Protein AF-A0A1C6D318-F1 (afdb_monomer_lite)

pLDDT: mean 78.88, std 12.99, range [36.56, 93.88]

Radius of gyration: 20.98 Å; chains: 1; bounding box: 46×38×54 Å

Secondary structure (DSSP, 8-state):
-B-TTTHHHHHHHHHHH-TT--EEE--GGGGSHHHHHHHHHHHHHS--SEEE-BHHHHTTSPPPHHHHHHHHHHHHHHHHHHHHHHHHTT--HHHHHHHHHHHHHHHHHHHHHHHS---TTS--TGGGT-S------HHHHTTSS----

Structure (mmCIF, N/CA/C/O backbone):
data_AF-A0A1C6D318-F1
#
_entry.id   AF-A0A1C6D318-F1
#
loop_
_atom_site.group_PDB
_atom_site.id
_atom_site.type_symbol
_atom_site.label_atom_id
_atom_site.label_alt_id
_atom_site.label_comp_id
_atom_site.label_asym_id
_atom_site.label_entity_id
_atom_site.label_seq_id
_atom_site.pdbx_PDB_ins_code
_atom_site.Cartn_x
_atom_site.Cartn_y
_atom_site.Cartn_z
_atom_site.occupancy
_atom_site.B_iso_or_equiv
_atom_site.auth_seq_id
_atom_site.auth_comp_id
_atom_site.auth_asym_id
_atom_site.auth_atom_id
_atom_site.pdbx_PDB_model_num
ATOM 1 N N . MET A 1 1 ? 6.798 -10.446 -5.808 1.00 76.88 1 MET A N 1
ATOM 2 C CA . MET A 1 1 ? 7.681 -9.795 -4.834 1.00 76.88 1 MET A CA 1
ATOM 3 C C . MET A 1 1 ? 8.553 -10.841 -4.184 1.00 76.88 1 MET A C 1
ATOM 5 O O . MET A 1 1 ? 8.052 -11.901 -3.827 1.00 76.88 1 MET A O 1
ATOM 9 N N . VAL A 1 2 ? 9.845 -10.542 -4.085 1.00 77.25 2 VAL A N 1
ATOM 10 C CA . VAL A 1 2 ? 10.876 -11.456 -3.576 1.00 77.25 2 VAL A CA 1
ATOM 11 C C . VAL A 1 2 ? 11.760 -10.723 -2.558 1.00 77.25 2 VAL A C 1
ATOM 13 O O . VAL A 1 2 ? 11.772 -9.484 -2.536 1.00 77.25 2 VAL A O 1
ATOM 16 N N . PRO A 1 3 ? 12.504 -11.431 -1.692 1.00 78.31 3 PRO A N 1
ATOM 17 C CA . PRO A 1 3 ? 13.467 -10.794 -0.800 1.00 78.31 3 PRO A CA 1
ATOM 18 C C . PRO A 1 3 ? 14.466 -9.922 -1.572 1.00 78.31 3 PRO A C 1
ATOM 20 O O . PRO A 1 3 ? 14.964 -10.313 -2.624 1.00 78.31 3 PRO A O 1
ATOM 23 N N . ASN A 1 4 ? 14.793 -8.741 -1.036 1.00 74.94 4 ASN A N 1
ATOM 24 C CA . ASN A 1 4 ? 15.593 -7.725 -1.741 1.00 74.94 4 ASN A CA 1
ATOM 25 C C . ASN A 1 4 ? 16.954 -8.214 -2.259 1.00 74.94 4 ASN A C 1
ATOM 27 O O . ASN A 1 4 ? 17.459 -7.676 -3.231 1.00 74.94 4 ASN A O 1
ATOM 31 N N . HIS A 1 5 ? 17.572 -9.174 -1.574 1.00 75.19 5 HIS A N 1
ATOM 32 C CA . HIS A 1 5 ? 18.877 -9.721 -1.945 1.00 75.19 5 HIS A CA 1
ATOM 33 C C . HIS A 1 5 ? 18.775 -10.857 -2.975 1.00 75.19 5 HIS A C 1
ATOM 35 O O . HIS A 1 5 ? 19.792 -11.294 -3.499 1.00 75.19 5 HIS A O 1
ATOM 41 N N . LEU A 1 6 ? 17.559 -11.339 -3.256 1.00 80.56 6 LEU A N 1
ATOM 42 C CA . LEU A 1 6 ? 17.288 -12.423 -4.198 1.00 80.56 6 LEU A CA 1
ATOM 43 C C . LEU A 1 6 ? 16.696 -11.912 -5.515 1.00 80.56 6 LEU A C 1
ATOM 45 O O . LEU A 1 6 ? 16.501 -12.707 -6.423 1.00 80.56 6 LEU A O 1
ATOM 49 N N . THR A 1 7 ? 16.415 -10.612 -5.660 1.00 83.12 7 THR A N 1
ATOM 50 C CA . THR A 1 7 ? 15.799 -10.053 -6.879 1.00 83.12 7 THR A CA 1
ATOM 51 C C . THR A 1 7 ? 16.599 -10.370 -8.141 1.00 83.12 7 THR A C 1
ATOM 53 O O . THR A 1 7 ? 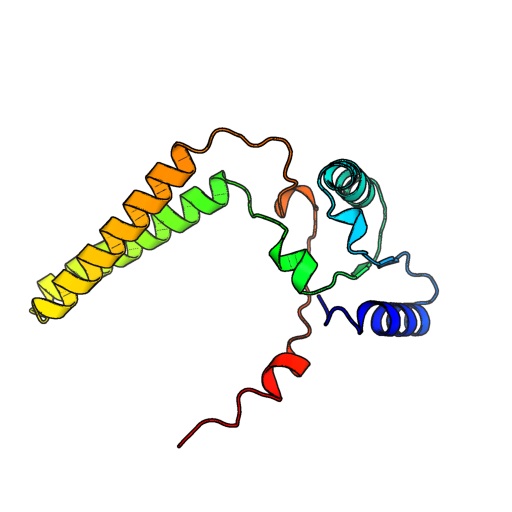16.011 -10.707 -9.162 1.00 83.12 7 THR A O 1
ATOM 56 N N . GLU A 1 8 ? 17.930 -10.309 -8.066 1.00 83.75 8 GLU A N 1
ATOM 57 C CA . GLU A 1 8 ? 18.821 -10.635 -9.188 1.00 83.75 8 GLU A CA 1
ATOM 58 C C . GLU A 1 8 ? 18.870 -12.140 -9.476 1.00 83.75 8 GLU A C 1
ATOM 60 O O . GLU A 1 8 ? 18.876 -12.551 -10.635 1.00 83.75 8 GLU A O 1
ATOM 65 N N . GLN A 1 9 ? 18.849 -12.971 -8.428 1.00 84.50 9 GLN A N 1
ATOM 66 C CA . GLN A 1 9 ? 18.821 -14.429 -8.572 1.00 84.50 9 GLN A CA 1
ATOM 67 C C . GLN A 1 9 ? 17.517 -14.879 -9.234 1.00 84.50 9 GLN A C 1
ATOM 69 O O . GLN A 1 9 ? 17.549 -15.601 -10.225 1.00 84.50 9 GLN A O 1
ATOM 74 N N . TRP A 1 10 ? 16.385 -14.356 -8.761 1.00 85.81 10 TRP A N 1
ATOM 75 C CA . TRP A 1 10 ? 15.070 -14.593 -9.351 1.00 85.81 10 TRP A CA 1
ATOM 76 C C . TRP A 1 10 ? 14.987 -14.126 -10.802 1.00 85.81 10 TRP A C 1
ATOM 78 O O . TRP A 1 10 ? 14.423 -14.830 -11.631 1.00 85.81 10 TRP A O 1
ATOM 88 N N . ALA A 1 11 ? 15.568 -12.971 -11.133 1.00 86.69 11 ALA A N 1
ATOM 89 C CA . ALA A 1 11 ? 15.616 -12.498 -12.514 1.00 86.69 11 ALA A CA 1
ATOM 90 C C . ALA A 1 11 ? 16.396 -13.452 -13.427 1.00 86.69 11 ALA A C 1
ATOM 92 O O . ALA A 1 11 ? 15.939 -13.770 -14.525 1.00 86.69 11 ALA A O 1
ATOM 93 N N . SER A 1 12 ? 17.542 -13.945 -12.953 1.00 88.06 12 SER A N 1
ATOM 94 C CA . SER A 1 12 ? 18.358 -14.921 -13.677 1.00 88.06 12 SER A CA 1
ATOM 95 C C . SER A 1 12 ? 17.622 -16.251 -13.877 1.00 88.06 12 SER A C 1
ATOM 97 O O . SER A 1 12 ? 17.594 -16.786 -14.985 1.00 88.06 12 SER A O 1
ATOM 99 N N . GLU A 1 13 ? 16.962 -16.768 -12.838 1.00 87.31 13 GLU A N 1
ATOM 100 C CA . GLU A 1 13 ? 16.164 -17.996 -12.935 1.00 87.31 13 GLU A CA 1
ATOM 101 C C . GLU A 1 13 ? 14.953 -17.837 -13.859 1.00 87.31 13 GLU A C 1
ATOM 103 O O . GLU A 1 13 ? 14.672 -18.727 -14.663 1.00 87.31 13 GLU A O 1
ATOM 108 N N . PHE A 1 14 ? 14.274 -16.689 -13.803 1.00 87.69 14 PHE A N 1
ATOM 109 C CA . PHE A 1 14 ? 13.131 -16.400 -14.662 1.00 87.69 14 PHE A CA 1
ATOM 110 C C . PHE A 1 14 ? 13.534 -16.373 -16.138 1.00 87.69 14 PHE A C 1
ATOM 112 O O . PHE A 1 14 ? 12.894 -17.033 -16.952 1.00 87.69 14 PHE A O 1
ATOM 119 N N . LEU A 1 15 ? 14.632 -15.692 -16.480 1.00 87.88 15 LEU A N 1
ATOM 120 C CA . LEU A 1 15 ? 15.166 -15.673 -17.847 1.00 87.88 15 LEU A CA 1
ATOM 121 C C . LEU A 1 15 ? 15.706 -17.036 -18.284 1.00 87.88 15 LEU A C 1
ATOM 123 O O . LEU A 1 15 ? 15.642 -17.377 -19.460 1.00 87.88 15 LEU A O 1
ATOM 127 N N . ARG A 1 16 ? 16.218 -17.852 -17.359 1.00 90.62 16 ARG A N 1
ATOM 128 C CA . ARG A 1 16 ? 16.634 -19.222 -17.682 1.00 90.62 16 ARG A CA 1
ATOM 129 C C . ARG A 1 16 ? 15.445 -20.096 -18.087 1.00 90.62 16 ARG A C 1
ATOM 131 O O . ARG A 1 16 ? 15.588 -20.916 -18.989 1.00 90.62 16 ARG A O 1
ATOM 138 N N . LEU A 1 17 ? 14.306 -19.949 -17.410 1.00 90.19 17 LEU A N 1
ATOM 139 C CA . LEU A 1 17 ? 13.077 -20.687 -17.718 1.00 90.19 17 LEU A CA 1
ATOM 140 C C . LEU A 1 17 ? 12.349 -20.114 -18.941 1.00 90.19 17 LEU A C 1
ATOM 142 O O . LEU A 1 17 ? 11.814 -20.877 -19.742 1.00 90.19 17 LEU A O 1
ATOM 146 N N . TYR A 1 18 ? 12.376 -18.791 -19.103 1.00 90.12 18 TYR A N 1
ATOM 147 C CA . TYR A 1 18 ? 11.720 -18.057 -20.184 1.00 90.12 18 TYR A CA 1
ATOM 148 C C . TYR A 1 18 ? 12.706 -17.088 -20.862 1.00 90.12 18 TYR A C 1
ATOM 150 O O . TYR A 1 18 ? 12.667 -15.884 -20.607 1.00 90.12 18 TYR A O 1
ATOM 158 N N . PRO A 1 19 ? 13.589 -17.580 -21.754 1.00 90.00 19 PRO A N 1
ATOM 159 C CA . PRO A 1 19 ? 14.654 -16.763 -22.350 1.00 90.00 19 PRO A CA 1
ATOM 160 C C . PRO A 1 19 ? 14.165 -15.614 -23.231 1.00 90.00 19 PRO A C 1
ATOM 162 O O . PRO A 1 19 ? 14.896 -14.652 -23.447 1.00 90.00 19 PRO A O 1
ATOM 165 N N . SER A 1 20 ? 12.947 -15.722 -23.763 1.00 90.62 20 SER A N 1
ATOM 166 C CA . SER A 1 20 ? 12.323 -14.702 -24.606 1.00 90.62 20 SER A CA 1
ATOM 167 C C . SER A 1 20 ? 11.503 -13.674 -23.825 1.00 90.62 20 SER A C 1
ATOM 169 O O . SER A 1 20 ? 10.962 -12.768 -24.451 1.00 90.62 20 SER A O 1
ATOM 171 N N . ALA A 1 21 ? 11.366 -13.819 -22.503 1.00 90.12 21 ALA A N 1
ATOM 172 C CA . ALA A 1 21 ? 10.539 -12.923 -21.704 1.00 90.12 21 ALA A CA 1
ATOM 173 C C . ALA A 1 21 ? 11.227 -11.569 -21.473 1.00 90.12 21 ALA A C 1
ATOM 175 O O . ALA A 1 21 ? 12.392 -11.501 -21.074 1.00 90.12 21 ALA A O 1
ATOM 176 N N . ASN A 1 22 ? 10.485 -10.482 -21.663 1.00 88.50 22 ASN A N 1
ATOM 177 C CA . ASN A 1 22 ? 10.912 -9.131 -21.341 1.00 88.50 22 ASN A CA 1
ATOM 178 C C . ASN A 1 22 ? 10.595 -8.820 -19.873 1.00 88.50 22 ASN A C 1
ATOM 180 O O . ASN A 1 22 ? 9.450 -8.545 -19.514 1.00 88.50 22 ASN A O 1
ATOM 184 N N . ILE A 1 23 ? 11.612 -8.854 -19.010 1.00 89.56 23 ILE A N 1
ATOM 185 C CA . ILE A 1 23 ? 11.440 -8.598 -17.576 1.00 89.56 23 ILE A CA 1
ATOM 186 C C . ILE A 1 23 ? 11.995 -7.242 -17.145 1.00 89.56 23 ILE A C 1
ATOM 188 O O . ILE A 1 23 ? 13.044 -6.793 -17.609 1.00 89.56 23 ILE A O 1
ATOM 192 N N . LEU A 1 24 ? 11.331 -6.620 -16.173 1.00 88.25 24 LEU A N 1
ATOM 193 C CA . LEU A 1 24 ? 11.813 -5.416 -15.503 1.00 88.25 24 LEU A CA 1
ATOM 194 C C . LEU A 1 24 ? 12.196 -5.737 -14.057 1.00 88.25 24 LEU A C 1
ATOM 196 O O . LEU A 1 24 ? 11.340 -6.033 -13.226 1.00 88.25 24 LEU A O 1
ATOM 200 N N . VAL A 1 25 ? 13.484 -5.632 -13.732 1.00 87.56 25 VAL A N 1
ATOM 201 C CA . VAL A 1 25 ? 13.974 -5.772 -12.353 1.00 87.56 25 VAL A CA 1
ATOM 202 C C . VAL A 1 25 ? 14.091 -4.394 -11.724 1.00 87.56 25 VAL A C 1
ATOM 204 O O . VAL A 1 25 ? 14.764 -3.511 -12.254 1.00 87.56 25 VAL A O 1
ATOM 207 N N . THR A 1 26 ? 13.436 -4.198 -10.585 1.00 84.50 26 THR A N 1
ATOM 208 C CA . THR A 1 26 ? 13.429 -2.894 -9.920 1.00 84.50 26 THR A CA 1
ATOM 209 C C . THR A 1 26 ? 14.632 -2.715 -9.005 1.00 84.50 26 THR A C 1
ATOM 211 O O . THR A 1 26 ? 14.997 -3.632 -8.267 1.00 84.50 26 THR A O 1
ATOM 214 N N . THR A 1 27 ? 15.168 -1.501 -8.949 1.00 83.25 27 THR A N 1
ATOM 215 C CA . THR A 1 27 ? 16.218 -1.107 -8.006 1.00 83.25 27 THR A CA 1
ATOM 216 C C . THR A 1 27 ? 15.704 -0.073 -7.006 1.00 83.25 27 THR A C 1
ATOM 218 O O . THR A 1 27 ? 14.656 0.543 -7.183 1.00 83.25 27 THR A O 1
ATOM 221 N N . LYS A 1 28 ? 16.469 0.180 -5.936 1.00 79.62 28 LYS A N 1
ATOM 222 C CA . LYS A 1 28 ? 16.129 1.231 -4.957 1.00 79.62 28 LYS A CA 1
ATOM 223 C C . LYS A 1 28 ? 16.017 2.624 -5.596 1.00 79.62 28 LYS A C 1
ATOM 225 O O . LYS A 1 28 ? 15.213 3.425 -5.129 1.00 79.62 28 LYS A O 1
ATOM 230 N N . LYS A 1 29 ? 16.805 2.890 -6.646 1.00 82.44 29 LYS A N 1
ATOM 231 C CA . LYS A 1 29 ? 16.865 4.190 -7.333 1.00 82.44 29 LYS A CA 1
ATOM 232 C C . LYS A 1 29 ? 15.577 4.512 -8.085 1.00 82.44 29 LYS A C 1
ATOM 234 O O . LYS A 1 29 ? 15.202 5.677 -8.178 1.00 82.44 29 LYS A O 1
ATOM 239 N N . ASP A 1 30 ? 14.877 3.488 -8.569 1.00 81.69 30 ASP A N 1
ATOM 240 C CA . ASP A 1 30 ? 13.608 3.640 -9.288 1.00 81.69 30 ASP A CA 1
ATOM 241 C C . ASP A 1 30 ? 12.493 4.210 -8.389 1.00 81.69 30 ASP A C 1
ATOM 243 O O . ASP A 1 30 ? 11.582 4.884 -8.863 1.00 81.69 30 ASP A O 1
ATOM 247 N N . PHE A 1 31 ? 12.611 4.010 -7.071 1.00 76.44 31 PHE A N 1
ATOM 248 C CA . PHE A 1 31 ? 11.669 4.490 -6.056 1.00 76.44 31 PHE A CA 1
ATOM 249 C C . PHE A 1 31 ? 12.130 5.766 -5.337 1.00 76.44 31 PHE A C 1
ATOM 251 O O . PHE A 1 31 ? 11.560 6.146 -4.307 1.00 76.44 31 PHE A O 1
ATOM 258 N N . GLU A 1 32 ? 13.145 6.455 -5.849 1.00 81.69 32 GLU A N 1
ATOM 259 C CA . GLU A 1 32 ? 13.482 7.809 -5.404 1.00 81.69 32 GLU A CA 1
ATOM 260 C C . GLU A 1 32 ? 12.463 8.807 -5.970 1.00 81.69 32 GLU A C 1
ATOM 262 O O . GLU A 1 32 ? 11.988 8.641 -7.091 1.00 81.69 32 GLU A O 1
ATOM 267 N N . THR A 1 33 ? 12.102 9.846 -5.208 1.00 76.81 33 THR A N 1
ATOM 268 C CA . THR A 1 33 ? 10.989 10.765 -5.532 1.00 76.81 33 THR A CA 1
ATOM 269 C C . THR A 1 33 ? 11.041 11.308 -6.963 1.00 76.81 33 THR A C 1
ATOM 271 O O . THR A 1 33 ? 10.019 11.354 -7.640 1.00 76.81 33 THR A O 1
ATOM 274 N N . HIS A 1 34 ? 12.234 11.645 -7.459 1.00 81.75 34 HIS A N 1
ATOM 275 C CA . HIS A 1 34 ? 12.425 12.169 -8.813 1.00 81.75 34 HIS A CA 1
ATOM 276 C C . HIS A 1 34 ? 12.300 11.101 -9.919 1.00 81.75 34 HIS A C 1
ATOM 278 O O . HIS A 1 34 ? 11.950 11.433 -11.050 1.00 81.75 34 HIS A O 1
ATOM 284 N N . ASN A 1 35 ? 12.551 9.824 -9.608 1.00 82.31 35 ASN A N 1
ATOM 285 C CA . ASN A 1 35 ? 12.510 8.720 -10.571 1.00 82.31 35 ASN A CA 1
ATOM 286 C C . ASN A 1 35 ? 11.170 7.986 -10.597 1.00 82.31 35 ASN A C 1
ATOM 288 O O . ASN A 1 35 ? 10.859 7.369 -11.612 1.00 82.31 35 ASN A O 1
ATOM 292 N N . ARG A 1 36 ? 10.346 8.088 -9.545 1.00 76.44 36 ARG A N 1
ATOM 293 C CA . ARG A 1 36 ? 9.068 7.360 -9.435 1.00 76.44 36 ARG A CA 1
ATOM 294 C C . ARG A 1 36 ? 8.136 7.586 -10.621 1.00 76.44 36 ARG A C 1
ATOM 296 O O . ARG A 1 36 ? 7.661 6.620 -11.208 1.00 76.44 36 ARG A O 1
ATOM 303 N N . LYS A 1 37 ? 7.913 8.844 -11.021 1.00 79.38 37 LYS A N 1
ATOM 304 C CA . LYS A 1 37 ? 7.051 9.160 -12.179 1.00 79.38 37 LYS A CA 1
ATOM 305 C C . LYS A 1 37 ? 7.581 8.517 -13.461 1.00 79.38 37 LYS A C 1
ATOM 307 O O . LYS A 1 37 ? 6.818 7.934 -14.222 1.00 79.38 37 LYS A O 1
ATOM 312 N N . LYS A 1 38 ? 8.901 8.561 -13.666 1.00 84.94 38 LYS A N 1
ATOM 313 C CA . LYS A 1 38 ? 9.560 7.938 -14.819 1.00 84.94 38 LYS A CA 1
ATOM 314 C C . LYS A 1 38 ? 9.477 6.414 -14.765 1.00 84.94 38 LYS A C 1
ATOM 316 O O . LYS A 1 38 ? 9.250 5.789 -15.792 1.00 84.94 38 LYS A O 1
ATOM 321 N N . PHE A 1 39 ? 9.654 5.817 -13.593 1.00 83.62 39 PHE A N 1
ATOM 322 C CA . PHE A 1 39 ? 9.559 4.376 -13.392 1.00 83.62 39 PHE A CA 1
ATOM 323 C C . PHE A 1 39 ? 8.156 3.857 -13.716 1.00 83.62 39 PHE A C 1
ATOM 325 O O . PHE A 1 39 ? 8.016 2.892 -14.461 1.00 83.62 39 PHE A O 1
ATOM 332 N N . CYS A 1 40 ? 7.117 4.541 -13.250 1.00 78.88 40 CYS A N 1
ATOM 333 C CA . CYS A 1 40 ? 5.753 4.097 -13.501 1.00 78.88 40 CYS A CA 1
ATOM 334 C C . CYS A 1 40 ? 5.294 4.386 -14.925 1.00 78.88 40 CYS A C 1
ATOM 336 O O . CYS A 1 40 ? 4.616 3.551 -15.508 1.00 78.88 40 CYS A O 1
ATOM 338 N N . ALA A 1 41 ? 5.743 5.493 -15.526 1.00 82.50 41 ALA A N 1
ATOM 339 C CA . ALA A 1 41 ? 5.576 5.702 -16.960 1.00 82.50 41 ALA A CA 1
ATOM 340 C C . ALA A 1 41 ? 6.222 4.557 -17.753 1.00 82.50 41 ALA A C 1
ATOM 342 O O . ALA A 1 41 ? 5.577 3.997 -18.626 1.00 82.50 41 ALA A O 1
ATOM 343 N N . ARG A 1 42 ? 7.449 4.145 -17.396 1.00 84.94 42 ARG A N 1
ATOM 344 C CA . ARG A 1 42 ? 8.125 3.005 -18.036 1.00 84.94 42 ARG A CA 1
ATOM 345 C C . ARG A 1 42 ? 7.332 1.711 -17.907 1.00 84.94 42 ARG A C 1
ATOM 347 O O . ARG A 1 42 ? 7.264 0.994 -18.892 1.00 84.94 42 ARG A O 1
ATOM 354 N N . ILE A 1 43 ? 6.755 1.425 -16.739 1.00 83.62 43 ILE A N 1
ATOM 355 C CA . ILE A 1 43 ? 5.896 0.249 -16.542 1.00 83.62 43 ILE A CA 1
ATOM 356 C C . ILE A 1 43 ? 4.642 0.347 -17.412 1.00 83.62 43 ILE A C 1
ATOM 358 O O . ILE A 1 43 ? 4.358 -0.578 -18.156 1.00 83.62 43 ILE A O 1
ATOM 362 N N . ALA A 1 44 ? 3.932 1.474 -17.360 1.00 79.50 44 ALA A N 1
ATOM 363 C CA . ALA A 1 44 ? 2.671 1.649 -18.073 1.00 79.50 44 ALA A CA 1
ATOM 364 C C . ALA A 1 44 ? 2.834 1.643 -19.603 1.00 79.50 44 ALA A C 1
ATOM 366 O O . ALA A 1 44 ? 1.929 1.224 -20.314 1.00 79.50 44 ALA A O 1
ATOM 367 N N . THR A 1 45 ? 3.970 2.124 -20.122 1.00 82.56 45 THR A N 1
ATOM 368 C CA . THR A 1 45 ? 4.260 2.130 -21.568 1.00 82.56 45 THR A CA 1
ATOM 369 C C . THR A 1 45 ? 5.032 0.904 -22.045 1.00 82.56 45 THR A C 1
ATOM 371 O O . THR A 1 45 ? 5.198 0.721 -23.248 1.00 82.56 45 THR A O 1
ATOM 374 N N . GLY A 1 46 ? 5.611 0.139 -21.123 1.00 80.94 46 GLY A N 1
ATOM 375 C CA . GLY A 1 46 ? 6.496 -0.972 -21.438 1.00 80.94 46 GLY A CA 1
ATOM 376 C C . GLY A 1 46 ? 5.724 -2.277 -21.512 1.00 80.94 46 GLY A C 1
ATOM 377 O O . GLY A 1 46 ? 4.993 -2.616 -20.589 1.00 80.94 46 GLY A O 1
ATOM 378 N N . ASP A 1 47 ? 5.9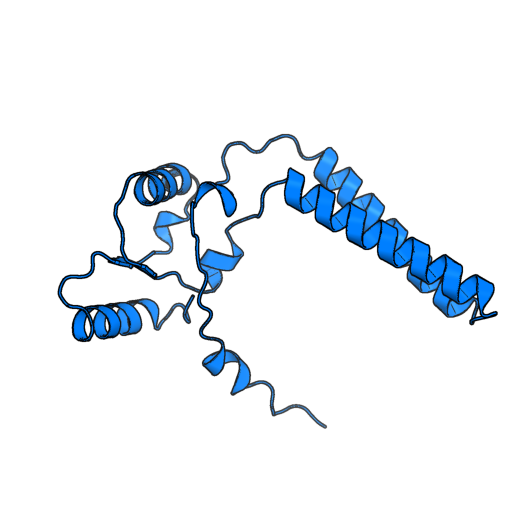30 -3.023 -22.592 1.00 83.25 47 ASP A N 1
ATOM 379 C CA . ASP A 1 47 ? 5.381 -4.368 -22.742 1.00 83.25 47 ASP A CA 1
ATOM 380 C C . ASP A 1 47 ? 6.295 -5.368 -22.021 1.00 83.25 47 ASP A C 1
ATOM 382 O O . ASP A 1 47 ? 7.256 -5.890 -22.594 1.00 83.25 47 ASP A O 1
ATOM 386 N N . TYR A 1 48 ? 6.091 -5.505 -20.709 1.00 87.12 48 TYR A N 1
ATOM 387 C CA . TYR A 1 48 ? 6.868 -6.391 -19.843 1.00 87.12 48 TYR A CA 1
ATOM 388 C C . TYR A 1 48 ? 6.049 -7.626 -19.471 1.00 87.12 48 TYR A C 1
ATOM 390 O O . TYR A 1 48 ? 4.967 -7.507 -18.901 1.00 87.12 48 TYR A O 1
ATOM 398 N N . ASP A 1 49 ? 6.620 -8.812 -19.676 1.00 85.56 49 ASP A N 1
ATOM 399 C CA . ASP A 1 49 ? 6.019 -10.083 -19.259 1.00 85.56 49 ASP A CA 1
ATOM 400 C C . ASP A 1 49 ? 6.011 -10.238 -17.731 1.00 85.56 49 ASP A C 1
ATOM 402 O O . ASP A 1 49 ? 5.122 -10.869 -17.156 1.00 85.56 49 ASP A O 1
ATOM 406 N N . ALA A 1 50 ? 7.020 -9.678 -17.049 1.00 85.25 50 ALA A N 1
ATOM 407 C CA . ALA A 1 50 ? 7.105 -9.706 -15.592 1.00 85.25 50 ALA A CA 1
ATOM 408 C C . ALA A 1 50 ? 7.890 -8.524 -15.010 1.00 85.25 50 ALA A C 1
ATOM 410 O O . ALA A 1 50 ? 8.924 -8.105 -15.531 1.00 85.25 50 ALA A O 1
ATOM 411 N N . ILE A 1 51 ? 7.441 -8.040 -13.849 1.00 86.00 51 ILE A N 1
ATOM 412 C CA . ILE A 1 51 ? 8.142 -7.024 -13.057 1.00 86.00 51 ILE A CA 1
ATOM 413 C C . ILE A 1 51 ? 8.583 -7.657 -11.737 1.00 86.00 51 ILE A C 1
ATOM 415 O O . ILE A 1 51 ? 7.762 -8.050 -10.905 1.00 86.00 51 ILE A O 1
ATOM 419 N N . ILE A 1 52 ? 9.894 -7.744 -11.525 1.00 86.50 52 ILE A N 1
ATOM 420 C CA . ILE A 1 52 ? 10.485 -8.332 -10.323 1.00 86.50 52 ILE A CA 1
ATOM 421 C C . ILE A 1 52 ? 10.853 -7.213 -9.360 1.00 86.50 52 ILE A C 1
ATOM 423 O O . ILE A 1 52 ? 11.783 -6.437 -9.586 1.00 86.50 52 ILE A O 1
ATOM 427 N N . MET A 1 53 ? 10.115 -7.159 -8.253 1.00 84.75 53 MET A N 1
ATOM 428 C CA . MET A 1 53 ? 10.246 -6.123 -7.238 1.00 84.75 53 MET A CA 1
ATOM 429 C C . MET A 1 53 ? 10.598 -6.708 -5.868 1.00 84.75 53 MET A C 1
ATOM 431 O O . MET A 1 53 ? 10.070 -7.749 -5.459 1.00 84.75 53 MET A O 1
ATOM 435 N N . GLY A 1 54 ? 11.493 -6.021 -5.158 1.00 83.75 54 GLY A N 1
ATOM 436 C CA . GLY A 1 54 ? 11.869 -6.361 -3.787 1.00 83.75 54 GLY A CA 1
ATOM 437 C C . GLY A 1 54 ? 10.787 -5.982 -2.770 1.00 83.75 54 GLY A C 1
ATOM 438 O O . GLY A 1 54 ? 10.103 -4.970 -2.937 1.00 83.75 54 GLY A O 1
ATOM 439 N N . HIS A 1 55 ? 10.662 -6.755 -1.687 1.00 79.69 55 HIS A N 1
ATOM 440 C CA . HIS A 1 55 ? 9.640 -6.558 -0.642 1.00 79.69 55 HIS A CA 1
ATOM 441 C C . HIS A 1 55 ? 9.600 -5.123 -0.086 1.00 79.69 55 HIS A C 1
ATOM 443 O O . HIS A 1 55 ? 8.544 -4.501 -0.011 1.00 79.69 55 HIS A O 1
ATOM 449 N N . SER A 1 56 ? 10.764 -4.541 0.222 1.00 76.31 56 SER A N 1
ATOM 450 C CA . SER A 1 56 ? 10.819 -3.188 0.796 1.00 76.31 56 SER A CA 1
ATOM 451 C C . SER A 1 56 ? 10.414 -2.093 -0.192 1.00 76.31 56 SER A C 1
ATOM 453 O O . SER A 1 56 ? 10.153 -0.966 0.216 1.00 76.31 56 SER A O 1
ATOM 455 N N . GLN A 1 57 ? 10.491 -2.368 -1.497 1.00 76.25 57 GLN A N 1
ATOM 456 C CA . GLN A 1 57 ? 10.054 -1.420 -2.521 1.00 76.25 57 GLN A CA 1
ATOM 457 C C . GLN A 1 57 ? 8.543 -1.484 -2.699 1.00 76.25 57 GLN A C 1
ATOM 459 O O . GLN A 1 57 ? 7.907 -0.441 -2.811 1.00 76.25 57 GLN A O 1
ATOM 464 N N . PHE A 1 58 ? 7.977 -2.689 -2.618 1.00 78.25 58 PHE A N 1
ATOM 465 C CA . PHE A 1 58 ? 6.536 -2.887 -2.620 1.00 78.25 58 PHE A CA 1
ATOM 466 C C . PHE A 1 58 ? 5.848 -2.145 -1.464 1.00 78.25 58 PHE A C 1
ATOM 468 O O . PHE A 1 58 ? 4.916 -1.384 -1.692 1.00 78.25 58 PHE A O 1
ATOM 475 N N . GLU A 1 59 ? 6.385 -2.246 -0.245 1.00 73.69 59 GLU A N 1
ATOM 476 C CA . GLU A 1 59 ? 5.875 -1.517 0.933 1.00 73.69 59 GLU A CA 1
ATOM 477 C C . GLU A 1 59 ? 5.880 0.015 0.778 1.00 73.69 59 GLU A C 1
ATOM 479 O O . GLU A 1 59 ? 5.172 0.722 1.492 1.00 73.69 59 GLU A O 1
ATOM 484 N N . ARG A 1 60 ? 6.688 0.552 -0.144 1.00 72.88 60 ARG A N 1
ATOM 485 C CA . ARG A 1 60 ? 6.790 1.994 -0.414 1.00 72.88 60 ARG A CA 1
ATOM 486 C C . ARG A 1 60 ? 5.822 2.481 -1.489 1.00 72.88 60 ARG A C 1
ATOM 488 O O . ARG A 1 60 ? 5.857 3.675 -1.809 1.00 72.88 60 ARG A O 1
ATOM 495 N N . ILE A 1 61 ? 5.032 1.594 -2.087 1.00 77.00 61 ILE A N 1
ATOM 496 C CA . ILE A 1 61 ? 3.994 1.950 -3.051 1.00 77.00 61 ILE A CA 1
ATOM 497 C C . ILE A 1 61 ? 2.697 2.160 -2.264 1.00 77.00 61 ILE A C 1
ATOM 499 O O . ILE A 1 61 ? 2.144 1.194 -1.739 1.00 77.00 61 ILE A O 1
ATOM 503 N N . PRO A 1 62 ? 2.196 3.400 -2.141 1.00 75.88 62 PRO A N 1
ATOM 504 C CA . PRO A 1 62 ? 0.903 3.612 -1.517 1.00 75.88 62 PRO A CA 1
ATOM 505 C C . PRO A 1 62 ? -0.227 3.132 -2.433 1.00 75.88 62 PRO A C 1
ATOM 507 O O . PRO A 1 62 ? -0.141 3.177 -3.660 1.00 75.88 62 PRO A O 1
ATOM 510 N N . ILE A 1 63 ? -1.327 2.721 -1.820 1.00 79.44 63 ILE A N 1
ATOM 511 C CA . ILE A 1 63 ? -2.621 2.583 -2.495 1.00 79.44 63 ILE A CA 1
ATOM 512 C C . ILE A 1 63 ? -3.256 3.966 -2.698 1.00 79.44 63 ILE A C 1
ATOM 514 O O . ILE A 1 63 ? -2.908 4.909 -1.982 1.00 79.44 63 ILE A O 1
ATOM 518 N N . SER A 1 64 ? -4.164 4.105 -3.671 1.00 80.62 64 SER A N 1
ATOM 519 C CA . SER A 1 64 ? -4.857 5.379 -3.896 1.00 80.62 64 SER A CA 1
ATOM 520 C C . SER A 1 64 ? -5.556 5.883 -2.635 1.00 80.62 64 SER A C 1
ATOM 522 O O . SER A 1 64 ? -6.070 5.107 -1.828 1.00 80.62 64 SER A O 1
ATOM 524 N N . ARG A 1 65 ? -5.598 7.209 -2.478 1.00 79.56 65 ARG A N 1
ATOM 525 C CA . ARG A 1 65 ? -6.266 7.854 -1.344 1.00 79.56 65 ARG A CA 1
ATOM 526 C C . ARG A 1 65 ? -7.743 7.470 -1.263 1.00 79.56 65 ARG A C 1
ATOM 528 O O . ARG A 1 65 ? -8.215 7.158 -0.183 1.00 79.56 65 ARG A O 1
ATOM 535 N N . GLU A 1 66 ? -8.436 7.416 -2.396 1.00 82.44 66 GLU A N 1
ATOM 536 C CA . GLU A 1 66 ? -9.837 6.982 -2.460 1.00 82.44 66 GLU A CA 1
ATOM 537 C C . GLU A 1 66 ? -10.010 5.554 -1.922 1.00 82.44 66 GLU A C 1
ATOM 539 O O . GLU A 1 66 ? -10.913 5.275 -1.137 1.00 82.44 66 GLU A O 1
ATOM 544 N N . ARG A 1 67 ? -9.092 4.646 -2.273 1.00 83.06 67 ARG A N 1
ATOM 545 C CA . ARG A 1 67 ? -9.095 3.280 -1.745 1.00 83.06 67 ARG A CA 1
ATOM 546 C C . ARG A 1 67 ? -8.739 3.227 -0.262 1.00 83.06 67 ARG A C 1
ATOM 548 O O . ARG A 1 67 ? -9.306 2.411 0.454 1.00 83.06 67 ARG A O 1
ATOM 555 N N . GLN A 1 68 ? -7.827 4.079 0.206 1.00 84.44 68 GLN A N 1
ATOM 556 C CA . GLN A 1 68 ? -7.514 4.207 1.633 1.00 84.44 68 GLN A CA 1
ATOM 557 C C . GLN A 1 68 ? -8.714 4.711 2.434 1.00 84.44 68 GLN A C 1
ATOM 559 O O . GLN A 1 68 ? -9.009 4.147 3.482 1.00 84.44 68 GLN A O 1
ATOM 564 N N . GLU A 1 69 ? -9.402 5.741 1.941 1.00 88.50 69 GLU A N 1
ATOM 565 C CA . GLU A 1 69 ? -10.615 6.285 2.555 1.00 88.50 69 GLU A CA 1
ATOM 566 C C . GLU A 1 69 ? -11.704 5.213 2.599 1.00 88.50 69 GLU A C 1
ATOM 568 O O . GLU A 1 69 ? -12.238 4.945 3.670 1.00 88.50 69 GLU A O 1
ATOM 573 N N . ARG A 1 70 ? -11.960 4.522 1.480 1.00 89.31 70 ARG A N 1
ATOM 574 C CA . ARG A 1 70 ? -12.946 3.436 1.425 1.00 89.31 70 ARG A CA 1
ATOM 575 C C . ARG A 1 70 ? -12.652 2.320 2.430 1.00 89.31 70 ARG A C 1
ATOM 577 O O . ARG A 1 70 ? -13.549 1.933 3.163 1.00 89.31 70 ARG A O 1
ATOM 584 N N . LEU A 1 71 ? -11.405 1.854 2.514 1.00 87.88 71 LEU A N 1
ATOM 585 C CA . LEU A 1 71 ? -11.013 0.823 3.485 1.00 87.88 71 LEU A CA 1
ATOM 586 C C . LEU A 1 71 ? -11.193 1.288 4.936 1.00 87.88 71 LEU A C 1
ATOM 588 O O . LEU A 1 71 ? -11.546 0.491 5.797 1.00 87.88 71 LEU A O 1
ATOM 592 N N . LEU A 1 72 ? -10.927 2.565 5.225 1.00 90.25 72 LEU A N 1
ATOM 593 C CA . LEU A 1 72 ? -11.153 3.117 6.560 1.00 90.25 72 LEU A CA 1
ATOM 594 C C . LEU A 1 72 ? -12.647 3.215 6.883 1.00 90.25 72 LEU A C 1
ATOM 596 O O . LEU A 1 72 ? -13.016 2.909 8.011 1.00 90.25 72 LEU A O 1
ATOM 600 N N . TYR A 1 73 ? -13.486 3.602 5.918 1.00 92.50 73 TYR A N 1
ATOM 601 C CA . TYR A 1 73 ? -14.942 3.582 6.080 1.00 92.50 73 TYR A CA 1
ATOM 602 C C . TYR A 1 73 ? -15.455 2.164 6.342 1.00 92.50 73 TYR A C 1
ATOM 604 O O . TYR A 1 73 ? -16.118 1.958 7.349 1.00 92.50 73 TYR A O 1
ATOM 612 N N . GLU A 1 74 ? -15.055 1.185 5.527 1.00 93.25 74 GLU A N 1
ATOM 613 C CA . GLU A 1 74 ? -15.417 -0.229 5.714 1.00 93.25 74 GLU A CA 1
ATOM 614 C C . GLU A 1 74 ? -15.032 -0.729 7.121 1.00 93.25 74 GLU A C 1
ATOM 616 O O . GLU A 1 74 ? -15.852 -1.313 7.820 1.00 93.25 74 GLU A O 1
ATOM 621 N N . GLN A 1 75 ? -13.821 -0.418 7.601 1.00 90.69 75 GLN A N 1
ATOM 622 C CA . GLN A 1 75 ? -13.389 -0.794 8.956 1.00 90.69 75 GLN A CA 1
ATOM 623 C C . GLN A 1 75 ? -14.174 -0.087 10.070 1.00 90.69 75 GLN A C 1
ATOM 625 O O . GLN A 1 75 ? -14.387 -0.661 11.140 1.00 90.69 75 GLN A O 1
ATOM 630 N N . ILE A 1 76 ? -14.557 1.177 9.869 1.00 92.69 76 ILE A N 1
ATOM 631 C CA . ILE A 1 76 ? -15.387 1.918 10.828 1.00 92.69 76 ILE A CA 1
ATOM 632 C C . ILE A 1 76 ? -16.784 1.299 10.885 1.00 92.69 76 ILE A C 1
ATOM 634 O O . ILE A 1 76 ? -17.309 1.120 11.987 1.00 92.69 76 ILE A O 1
ATOM 638 N N . ASP A 1 77 ? -17.350 0.945 9.735 1.00 93.88 77 ASP A N 1
ATOM 639 C CA . ASP A 1 77 ? -18.666 0.320 9.628 1.00 93.88 77 ASP A CA 1
ATOM 640 C C . ASP A 1 77 ? -18.661 -1.059 10.302 1.00 93.88 77 ASP A C 1
ATOM 642 O O . ASP A 1 77 ? -19.464 -1.288 11.205 1.00 93.88 77 ASP A O 1
ATOM 646 N N . GLU A 1 78 ? -17.675 -1.912 10.004 1.00 92.69 78 GLU A N 1
ATOM 647 C CA . GLU A 1 78 ? -17.497 -3.223 10.652 1.00 92.69 78 GLU A CA 1
ATOM 648 C C . GLU A 1 78 ? -17.409 -3.116 12.183 1.00 92.69 78 GLU A C 1
ATOM 650 O O . GLU A 1 78 ? -18.051 -3.868 12.919 1.00 92.69 78 GLU A O 1
ATOM 655 N N . ILE A 1 79 ? -16.624 -2.163 12.701 1.00 90.62 79 ILE A N 1
ATOM 656 C CA . ILE A 1 79 ? -16.507 -1.957 14.151 1.00 90.62 79 ILE A CA 1
ATOM 657 C C . ILE A 1 79 ? -17.817 -1.425 14.734 1.00 90.62 79 ILE A C 1
ATOM 659 O O . ILE A 1 79 ? -18.172 -1.777 15.859 1.00 90.62 79 ILE A O 1
ATOM 663 N N . THR A 1 80 ? -18.531 -0.575 14.001 1.00 91.12 80 THR A N 1
ATOM 664 C CA . THR A 1 80 ? -19.810 -0.014 14.446 1.00 91.12 80 THR A CA 1
ATOM 665 C C . THR A 1 80 ? -20.880 -1.098 14.533 1.00 91.12 80 THR A C 1
ATOM 667 O O . THR A 1 80 ? -21.582 -1.174 15.545 1.00 91.12 80 THR A O 1
ATOM 670 N N . GLU A 1 81 ? -20.947 -1.986 13.543 1.00 91.38 81 GLU A N 1
ATOM 671 C CA . GLU A 1 81 ? -21.799 -3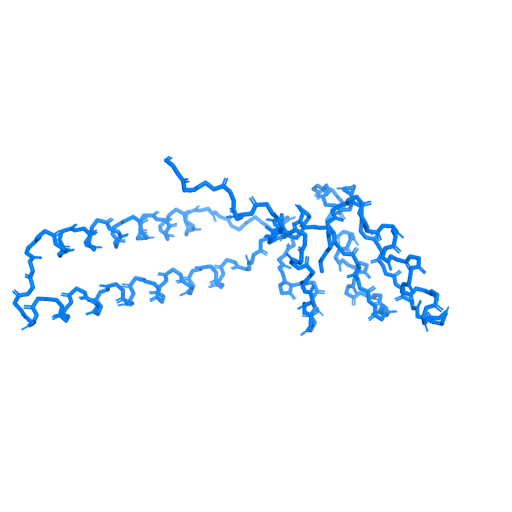.176 13.566 1.00 91.38 81 GLU A CA 1
ATOM 672 C C . GLU A 1 81 ? -21.412 -4.113 14.718 1.00 91.38 81 GLU A C 1
ATOM 674 O O . GLU A 1 81 ? -22.270 -4.499 15.514 1.00 91.38 81 GLU A O 1
ATOM 679 N N . GLY A 1 82 ? -20.115 -4.379 14.904 1.00 87.81 82 GLY A N 1
ATOM 680 C CA . GLY A 1 82 ? -19.623 -5.194 16.016 1.00 87.81 82 GLY A CA 1
ATOM 681 C C . GLY A 1 82 ? -19.961 -4.612 17.395 1.00 87.81 82 GLY A C 1
ATOM 682 O O . GLY A 1 82 ? -20.288 -5.349 18.324 1.00 87.81 82 GLY A O 1
ATOM 683 N N . ILE A 1 83 ? -19.944 -3.283 17.553 1.00 88.12 83 ILE A N 1
ATOM 684 C CA . ILE A 1 83 ? -20.400 -2.620 18.786 1.00 88.12 83 ILE A CA 1
ATOM 685 C C . ILE A 1 83 ? -21.897 -2.860 19.006 1.00 88.12 83 ILE A C 1
ATOM 687 O O . ILE A 1 83 ? -22.294 -3.161 20.134 1.00 88.12 83 ILE A O 1
ATOM 691 N N . ALA A 1 84 ? -22.717 -2.731 17.959 1.00 88.06 84 ALA A N 1
ATOM 692 C CA . ALA A 1 84 ? -24.158 -2.942 18.044 1.00 88.06 84 ALA A CA 1
ATOM 693 C C . ALA A 1 84 ? -24.500 -4.395 18.417 1.00 88.06 84 ALA A C 1
ATOM 695 O O . ALA A 1 84 ? -25.331 -4.614 19.301 1.00 88.06 84 ALA A O 1
ATOM 696 N N . GLU A 1 85 ? -23.811 -5.377 17.829 1.00 87.56 85 GLU A N 1
ATOM 697 C CA . GLU A 1 85 ? -23.969 -6.793 18.182 1.00 87.56 85 GLU A CA 1
ATOM 698 C C . GLU A 1 85 ? -23.595 -7.071 19.639 1.00 87.56 85 GLU A C 1
ATOM 700 O O . GLU A 1 85 ? -24.382 -7.669 20.372 1.00 87.56 85 GLU A O 1
ATOM 705 N N . VAL A 1 86 ? -22.430 -6.594 20.094 1.00 86.38 86 VAL A N 1
ATOM 706 C CA . VAL A 1 86 ? -21.972 -6.797 21.480 1.00 86.38 86 VAL A CA 1
ATOM 707 C C . VAL A 1 86 ? -22.930 -6.142 22.479 1.00 86.38 86 VAL A C 1
ATOM 709 O O . VAL A 1 86 ? -23.173 -6.686 23.556 1.00 86.38 86 VAL A O 1
ATOM 712 N N . GLN A 1 87 ? -23.500 -4.982 22.143 1.00 83.81 87 GLN A N 1
ATOM 713 C CA . GLN A 1 87 ? -24.508 -4.327 22.980 1.00 83.81 87 GLN A CA 1
ATOM 714 C C . GLN A 1 87 ? -25.826 -5.113 23.015 1.00 83.81 87 GLN A C 1
ATOM 716 O O . GLN A 1 87 ? -26.408 -5.264 24.090 1.00 83.81 87 GLN A O 1
ATOM 721 N N . ALA A 1 88 ? -26.274 -5.646 21.875 1.00 84.62 88 ALA A N 1
ATOM 722 C CA . ALA A 1 88 ? -27.492 -6.448 21.773 1.00 84.62 88 ALA A CA 1
ATOM 723 C C . ALA A 1 88 ? -27.366 -7.809 22.478 1.00 84.62 88 ALA A C 1
ATOM 725 O O . ALA A 1 88 ? -28.328 -8.281 23.083 1.00 84.62 88 ALA A O 1
ATOM 726 N N . SER A 1 89 ? -26.178 -8.419 22.464 1.00 83.56 89 SER A N 1
ATOM 727 C CA . SER A 1 89 ? -25.903 -9.700 23.122 1.00 83.56 89 SER A CA 1
ATOM 728 C C . SER A 1 89 ? -25.657 -9.578 24.634 1.00 83.56 89 SER A C 1
ATOM 730 O O . SER A 1 89 ? -25.328 -10.574 25.278 1.00 83.56 89 SER A O 1
ATOM 732 N N . GLY A 1 90 ? -25.755 -8.372 25.209 1.00 76.12 90 GLY A N 1
ATOM 733 C CA . GLY A 1 90 ? -25.446 -8.121 26.621 1.00 76.12 90 GLY A CA 1
ATOM 734 C C . GLY A 1 90 ? -23.962 -8.292 26.969 1.00 76.12 90 GLY A C 1
ATOM 735 O O . GLY A 1 90 ? -23.630 -8.601 28.112 1.00 76.12 90 GLY A O 1
ATOM 736 N N . GLY A 1 91 ? -23.072 -8.128 25.986 1.00 73.19 91 GLY A N 1
ATOM 737 C CA . GLY A 1 91 ? -21.632 -8.286 26.146 1.00 73.19 91 GLY A CA 1
ATOM 738 C C . GLY A 1 91 ? -21.007 -7.282 27.119 1.00 73.19 91 GLY A C 1
ATOM 739 O O . GLY A 1 91 ? -21.593 -6.264 27.500 1.00 73.19 91 GLY A O 1
ATOM 740 N N . GLU A 1 92 ? -19.782 -7.578 27.553 1.00 78.44 92 GLU A N 1
ATOM 741 C CA . GLU A 1 92 ? -19.111 -6.785 28.579 1.00 78.44 92 GLU A CA 1
ATOM 742 C C . GLU A 1 92 ? -18.917 -5.320 28.156 1.00 78.44 92 GLU A C 1
ATOM 744 O O . GLU A 1 92 ? -18.370 -5.007 27.094 1.00 78.44 92 GLU A O 1
ATOM 749 N N . ARG A 1 93 ? -19.268 -4.389 29.057 1.00 72.94 93 ARG A N 1
ATOM 750 C CA . ARG A 1 93 ? -19.029 -2.941 28.880 1.00 72.94 93 ARG A CA 1
ATOM 751 C C . ARG A 1 93 ? -17.566 -2.608 28.569 1.00 72.94 93 ARG A C 1
ATOM 753 O O . ARG A 1 93 ? -17.290 -1.583 27.947 1.00 72.94 93 ARG A O 1
ATOM 760 N N . PHE A 1 94 ? -16.630 -3.442 29.021 1.00 73.31 94 PHE A N 1
ATOM 761 C CA . PHE A 1 94 ? -15.207 -3.278 28.743 1.00 73.31 94 PHE A CA 1
ATOM 762 C C . PHE A 1 94 ? -14.885 -3.480 27.254 1.00 73.31 94 PHE A C 1
ATOM 764 O O . PHE A 1 94 ? -14.204 -2.638 26.666 1.00 73.31 94 PHE A O 1
ATOM 771 N N . THR A 1 95 ? -15.451 -4.515 26.630 1.00 80.62 95 THR A N 1
ATOM 772 C CA . THR A 1 95 ? -15.301 -4.823 25.200 1.00 80.62 95 THR A CA 1
ATOM 773 C C . THR A 1 95 ? -15.865 -3.703 24.328 1.00 80.62 95 THR A C 1
ATOM 775 O O . THR A 1 95 ? -15.188 -3.223 23.420 1.00 80.62 95 THR A O 1
ATOM 778 N N . VAL A 1 96 ? -17.047 -3.179 24.674 1.00 84.12 96 VAL A N 1
ATOM 779 C CA . VAL A 1 96 ? -17.651 -2.022 23.985 1.00 84.12 96 VAL A CA 1
ATOM 780 C C . VAL A 1 96 ? -16.734 -0.798 24.048 1.00 84.12 96 VAL A C 1
ATOM 782 O O . VAL A 1 96 ? -16.503 -0.131 23.044 1.00 84.12 96 VAL A O 1
ATOM 785 N N . LYS A 1 97 ? -16.149 -0.514 25.218 1.00 85.81 97 LYS A N 1
ATOM 786 C CA . LYS A 1 97 ? -15.243 0.630 25.400 1.00 85.81 97 LYS A CA 1
ATOM 787 C C . LYS A 1 97 ? -13.948 0.492 24.591 1.00 85.81 97 LYS A C 1
ATOM 789 O O . LYS A 1 97 ? -13.405 1.503 24.143 1.00 85.81 97 LYS A O 1
ATOM 794 N N . GLN A 1 98 ? -13.436 -0.728 24.422 1.00 86.50 98 GLN A N 1
ATOM 795 C CA . GLN A 1 98 ? -12.269 -0.986 23.576 1.00 86.50 98 GLN A CA 1
ATOM 796 C C . GLN A 1 98 ? -12.590 -0.759 22.097 1.00 86.50 98 GLN A C 1
ATOM 798 O O . GLN A 1 98 ? -11.848 -0.037 21.434 1.00 86.50 98 GLN A O 1
ATOM 803 N N . LEU A 1 99 ? -13.711 -1.297 21.607 1.00 87.69 99 LEU A N 1
ATOM 804 C CA . LEU A 1 99 ? -14.154 -1.108 20.223 1.00 87.69 99 LEU A CA 1
ATOM 805 C C . LEU A 1 99 ? -14.410 0.371 19.899 1.00 87.69 99 LEU A C 1
ATOM 807 O O . LEU A 1 99 ? -13.922 0.876 18.894 1.00 87.69 99 LEU A O 1
ATOM 811 N N . GLU A 1 100 ? -15.060 1.102 20.805 1.00 88.94 100 GLU A N 1
ATOM 812 C CA . GLU A 1 100 ? -15.275 2.552 20.702 1.00 88.94 100 GLU A CA 1
ATOM 813 C C . GLU A 1 100 ? -13.964 3.347 20.606 1.00 88.94 100 GLU A C 1
ATOM 815 O O . GLU A 1 100 ? -13.849 4.311 19.844 1.00 88.94 100 GLU A O 1
ATOM 820 N N . ARG A 1 101 ? -12.936 2.941 21.359 1.00 92.00 101 ARG A N 1
ATOM 821 C CA . ARG A 1 101 ? -11.611 3.566 21.274 1.00 92.00 101 ARG A CA 1
ATOM 822 C C . ARG A 1 101 ? -10.960 3.302 19.917 1.00 92.00 101 ARG A C 1
ATOM 824 O O . ARG A 1 101 ? -10.336 4.209 19.367 1.00 92.00 101 ARG A O 1
ATOM 831 N N . THR A 1 102 ? -11.101 2.088 19.393 1.00 89.31 102 THR A N 1
ATOM 832 C CA . THR A 1 102 ? -10.595 1.722 18.067 1.00 89.31 102 THR A CA 1
ATOM 833 C C . THR A 1 102 ? -11.317 2.507 16.973 1.00 89.31 102 THR A C 1
ATOM 835 O O . THR A 1 102 ? -10.635 3.106 16.143 1.00 89.31 102 THR A O 1
ATOM 838 N N . ARG A 1 103 ? -12.655 2.617 17.029 1.00 91.81 103 ARG A N 1
ATOM 839 C CA . ARG A 1 103 ? -13.453 3.431 16.094 1.00 91.81 103 ARG A CA 1
ATOM 840 C C . ARG A 1 103 ? -12.947 4.870 16.038 1.00 91.81 103 ARG A C 1
ATOM 842 O O . ARG A 1 103 ? -12.556 5.338 14.974 1.00 91.81 103 ARG A O 1
ATOM 849 N N . LYS A 1 104 ? -12.815 5.531 17.194 1.00 92.00 104 LYS A N 1
ATOM 850 C CA . LYS A 1 104 ? -12.290 6.908 17.274 1.00 92.00 104 LYS A CA 1
ATOM 851 C C . LYS A 1 104 ? -10.880 7.052 16.708 1.00 92.00 104 LYS A C 1
ATOM 853 O O . LYS A 1 104 ? -10.540 8.080 16.130 1.00 92.00 104 LYS A O 1
ATOM 858 N N . SER A 1 105 ? -10.034 6.037 16.881 1.00 93.31 105 SER A N 1
ATOM 859 C CA . SER A 1 105 ? -8.692 6.048 16.298 1.00 93.31 105 SER A CA 1
ATOM 860 C C . SER A 1 105 ? -8.718 5.948 14.771 1.00 93.31 105 SER A C 1
ATOM 862 O O . SER A 1 105 ? -7.850 6.535 14.123 1.00 93.31 105 SER A O 1
ATOM 864 N N . LEU A 1 106 ? -9.661 5.194 14.199 1.00 91.25 106 LEU A N 1
ATOM 865 C CA . LEU A 1 106 ? -9.843 5.095 12.750 1.00 91.25 106 LEU A CA 1
ATOM 866 C C . LEU A 1 106 ? -10.450 6.377 12.176 1.00 91.25 106 LEU A C 1
ATOM 868 O O . LEU A 1 106 ? -9.935 6.880 11.182 1.00 91.25 106 LEU A O 1
ATOM 872 N N . GLU A 1 107 ? -11.449 6.956 12.844 1.00 91.50 107 GLU A N 1
ATOM 873 C CA . GLU A 1 107 ? -12.042 8.254 12.489 1.00 91.50 107 GLU A CA 1
ATOM 874 C C . GLU A 1 107 ? -10.977 9.363 12.454 1.00 91.50 107 GLU A C 1
ATOM 876 O O . GLU A 1 107 ? -10.852 10.074 11.461 1.00 91.50 107 GLU A O 1
ATOM 881 N N . ALA A 1 108 ? -10.120 9.451 13.479 1.00 93.12 108 ALA A N 1
ATOM 882 C CA . ALA A 1 108 ? -9.020 10.419 13.502 1.00 93.12 108 ALA A CA 1
ATOM 883 C C . ALA A 1 108 ? -8.001 10.188 12.368 1.00 93.12 108 ALA A C 1
ATOM 885 O O . ALA A 1 108 ? -7.400 11.128 11.842 1.00 93.12 108 ALA A O 1
ATOM 886 N N . ARG A 1 109 ? -7.783 8.926 11.975 1.00 88.19 109 ARG A N 1
ATOM 887 C CA . ARG A 1 109 ? -6.905 8.582 10.849 1.00 88.19 109 A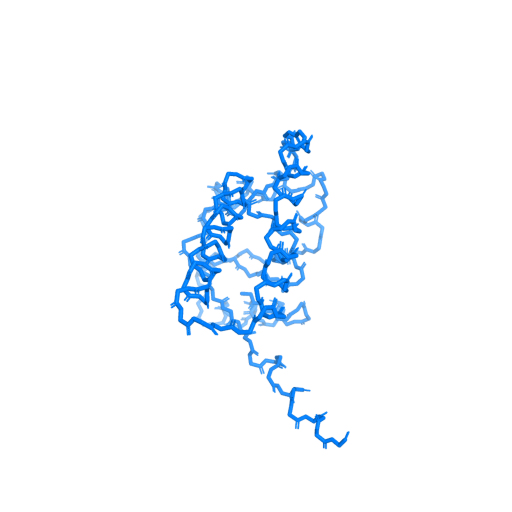RG A CA 1
ATOM 888 C C . ARG A 1 109 ? -7.530 8.976 9.511 1.00 88.19 109 ARG A C 1
ATOM 890 O O . ARG A 1 109 ? -6.799 9.454 8.645 1.00 88.19 109 ARG A O 1
ATOM 897 N N . LEU A 1 110 ? -8.840 8.798 9.363 1.00 89.31 110 LEU A N 1
ATOM 898 C CA . LEU A 1 110 ? -9.609 9.233 8.202 1.00 89.31 110 LEU A CA 1
ATOM 899 C C . LEU A 1 110 ? -9.590 10.761 8.074 1.00 89.31 110 LEU A C 1
ATOM 901 O O . LEU A 1 110 ? -9.262 11.268 7.008 1.00 89.31 110 LEU A O 1
ATOM 905 N N . GLU A 1 111 ? -9.834 11.492 9.162 1.00 88.94 111 GLU A N 1
ATOM 906 C CA . GLU A 1 111 ? -9.778 12.959 9.176 1.00 88.94 111 GLU A CA 1
ATOM 907 C C . GLU A 1 111 ? -8.384 13.468 8.782 1.00 88.94 111 GLU A C 1
ATOM 909 O O . GLU A 1 111 ? -8.240 14.346 7.928 1.00 88.94 111 GLU A O 1
ATOM 914 N N . LYS A 1 112 ? -7.326 12.855 9.328 1.00 88.38 112 LYS A N 1
ATOM 915 C CA . LYS A 1 112 ? -5.948 13.180 8.944 1.00 88.38 112 LYS A CA 1
ATOM 916 C C . LYS A 1 112 ? -5.681 12.899 7.464 1.00 88.38 112 LYS A C 1
ATOM 918 O O . LYS A 1 112 ? -5.043 13.712 6.798 1.00 88.38 112 LYS A O 1
ATOM 923 N N . LEU A 1 113 ? -6.144 11.759 6.953 1.00 84.12 113 LEU A N 1
ATOM 924 C CA . LEU A 1 113 ? -6.008 11.404 5.541 1.00 84.12 113 LEU A CA 1
ATOM 925 C C . LEU A 1 113 ? -6.744 12.409 4.646 1.00 84.12 113 LEU A C 1
ATOM 927 O O . LEU A 1 113 ? -6.231 12.790 3.594 1.00 84.12 113 LEU A O 1
ATOM 931 N N . GLN A 1 114 ? -7.908 12.883 5.096 1.00 82.88 114 GLN A N 1
ATOM 932 C CA . GLN A 1 114 ? -8.690 13.883 4.387 1.00 82.88 114 GLN A CA 1
ATOM 933 C C . GLN A 1 114 ? -7.992 15.251 4.351 1.00 82.88 114 GLN A C 1
ATOM 935 O O . GLN A 1 114 ? -7.982 15.909 3.304 1.00 82.88 114 GLN A O 1
ATOM 940 N N . ALA A 1 115 ? -7.362 15.631 5.467 1.00 83.31 115 ALA A N 1
ATOM 941 C CA . ALA A 1 115 ? -6.609 16.870 5.637 1.00 83.31 115 ALA A CA 1
ATOM 942 C C . ALA A 1 115 ? -5.255 16.883 4.902 1.00 83.31 115 ALA A C 1
ATOM 944 O O . ALA A 1 115 ? -4.787 17.947 4.491 1.00 83.31 115 ALA A O 1
ATOM 945 N N . GLU A 1 116 ? -4.612 15.727 4.698 1.00 75.31 116 GLU A N 1
ATOM 946 C CA . GLU A 1 116 ? -3.420 15.624 3.853 1.00 75.31 116 GLU A CA 1
ATOM 947 C C . GLU A 1 116 ? -3.804 15.849 2.381 1.00 75.31 116 GLU A C 1
ATOM 949 O O . GLU A 1 116 ? -4.234 14.931 1.684 1.00 75.31 116 GLU A O 1
ATOM 954 N N . GLY A 1 117 ? -3.667 17.091 1.899 1.00 62.56 117 GLY A N 1
ATOM 955 C CA . GLY A 1 117 ? -3.921 17.478 0.504 1.00 62.56 117 GLY A CA 1
ATOM 956 C C . GLY A 1 117 ? -3.240 16.562 -0.526 1.00 62.56 117 GLY A C 1
ATOM 957 O O . GLY A 1 117 ? -2.256 15.888 -0.217 1.00 62.56 117 GLY A O 1
ATOM 958 N N . ARG A 1 118 ? -3.774 16.520 -1.758 1.00 59.44 118 ARG A N 1
ATOM 959 C CA . ARG A 1 118 ?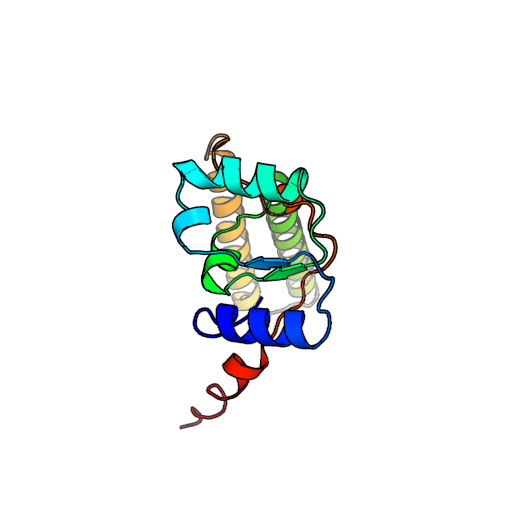 -3.274 15.650 -2.840 1.00 59.44 118 ARG A CA 1
ATOM 960 C C . ARG A 1 118 ? -1.762 15.821 -3.022 1.00 59.44 118 ARG A C 1
ATOM 962 O O . ARG A 1 118 ? -1.292 16.858 -3.479 1.00 59.44 118 ARG A O 1
ATOM 969 N N . LYS A 1 119 ? -1.001 14.784 -2.671 1.00 60.16 119 LYS A N 1
ATOM 970 C CA . LYS A 1 119 ? 0.418 14.666 -3.014 1.00 60.16 119 LYS A CA 1
ATOM 971 C C . LYS A 1 119 ? 0.496 13.978 -4.375 1.00 60.16 119 LYS A C 1
ATOM 973 O O . LYS A 1 119 ? 0.680 12.767 -4.441 1.00 60.16 119 LYS A O 1
ATOM 978 N N . ASP A 1 120 ? 0.353 14.756 -5.448 1.00 56.88 120 ASP A N 1
ATOM 979 C CA . ASP A 1 120 ? 0.378 14.284 -6.850 1.00 56.88 120 ASP A CA 1
ATOM 980 C C . ASP A 1 120 ? 1.730 13.665 -7.280 1.00 56.88 120 ASP A C 1
ATOM 982 O O . ASP A 1 120 ? 1.908 13.223 -8.417 1.00 56.88 120 ASP A O 1
ATOM 986 N N . ASP A 1 121 ? 2.710 13.617 -6.377 1.00 59.75 121 ASP A N 1
ATOM 987 C CA . ASP A 1 121 ? 4.048 13.096 -6.645 1.00 59.75 121 ASP A CA 1
ATOM 988 C C . ASP A 1 121 ? 4.229 11.611 -6.331 1.00 59.75 121 ASP A C 1
ATOM 990 O O . ASP A 1 121 ? 5.277 11.048 -6.663 1.00 59.75 121 ASP A O 1
ATOM 994 N N . VAL A 1 122 ? 3.242 10.954 -5.712 1.00 64.00 122 VAL A N 1
ATOM 995 C CA . VAL A 1 122 ? 3.379 9.542 -5.349 1.00 64.00 122 VAL A CA 1
ATOM 996 C C . VAL A 1 122 ? 2.575 8.665 -6.288 1.00 64.00 122 VAL A C 1
ATOM 998 O O . VAL A 1 122 ? 1.351 8.739 -6.335 1.00 64.00 122 VAL A O 1
ATOM 1001 N N . VAL A 1 123 ? 3.284 7.805 -7.017 1.00 70.69 123 VAL A N 1
ATOM 1002 C CA . VAL A 1 123 ? 2.633 6.828 -7.880 1.00 70.69 123 VAL A CA 1
ATOM 1003 C C . VAL A 1 123 ? 1.940 5.770 -7.033 1.00 70.69 123 VAL A C 1
ATOM 1005 O O . VAL A 1 123 ? 2.575 5.167 -6.160 1.00 70.69 123 VAL A O 1
ATOM 1008 N N . THR A 1 124 ? 0.650 5.567 -7.291 1.00 76.12 124 THR A N 1
ATOM 1009 C CA . THR A 1 124 ? -0.166 4.598 -6.559 1.00 76.12 124 THR A CA 1
ATOM 1010 C C . THR A 1 124 ? -0.075 3.209 -7.171 1.00 76.12 124 THR A C 1
ATOM 1012 O O . THR A 1 124 ? 0.306 3.039 -8.330 1.00 76.12 124 THR A O 1
ATOM 1015 N N . PHE A 1 125 ? -0.454 2.198 -6.393 1.00 76.94 125 PHE A N 1
ATOM 1016 C CA . PHE A 1 125 ? -0.499 0.820 -6.869 1.00 76.94 125 PHE A CA 1
ATOM 1017 C C . PHE A 1 125 ? -1.385 0.649 -8.115 1.00 76.94 125 PHE A C 1
ATOM 1019 O O . PHE A 1 125 ? -0.992 -0.057 -9.037 1.00 76.94 125 PHE A O 1
ATOM 1026 N N . GLU A 1 126 ? -2.533 1.332 -8.200 1.00 74.75 126 GLU A N 1
ATOM 1027 C CA . GLU A 1 126 ? -3.412 1.230 -9.376 1.00 74.75 126 GLU A CA 1
ATOM 1028 C C . GLU A 1 126 ? -2.770 1.806 -10.645 1.00 74.75 126 GLU A C 1
ATOM 1030 O O . GLU A 1 126 ? -2.951 1.270 -11.734 1.00 74.75 126 GLU A O 1
ATOM 1035 N N . GLN A 1 127 ? -1.972 2.866 -10.505 1.00 71.62 127 GLN A N 1
ATOM 1036 C CA . GLN A 1 127 ? -1.257 3.484 -11.623 1.00 71.62 127 GLN A CA 1
ATOM 1037 C C . GLN A 1 127 ? -0.123 2.607 -12.170 1.00 71.62 127 GLN A C 1
ATOM 1039 O O . GLN A 1 127 ? 0.366 2.867 -13.266 1.00 71.62 127 GLN A O 1
ATOM 1044 N N . LEU A 1 128 ? 0.306 1.580 -11.428 1.00 72.31 128 LEU A N 1
ATOM 1045 C CA . LEU A 1 128 ? 1.290 0.617 -11.921 1.00 72.31 128 LEU A CA 1
ATOM 1046 C C . LEU A 1 128 ? 0.699 -0.354 -12.948 1.00 72.31 128 LEU A C 1
ATOM 1048 O O . LEU A 1 128 ? 1.476 -1.010 -13.631 1.00 72.31 128 LEU A O 1
ATOM 1052 N N . GLY A 1 129 ? -0.631 -0.470 -13.054 1.00 67.06 129 GLY A N 1
ATOM 1053 C CA . GLY A 1 129 ? -1.274 -1.339 -14.047 1.00 67.06 129 GLY A CA 1
ATOM 1054 C C . GLY A 1 129 ? -0.949 -2.827 -13.882 1.00 67.06 129 GLY A C 1
ATOM 1055 O O . GLY A 1 129 ? -0.950 -3.565 -14.857 1.00 67.06 129 GLY A O 1
ATOM 1056 N N . VAL A 1 130 ? -0.618 -3.276 -12.666 1.00 69.31 130 VAL A N 1
ATOM 1057 C CA . VAL A 1 130 ? -0.258 -4.677 -12.406 1.00 69.31 130 VAL A CA 1
ATOM 1058 C C . VAL A 1 130 ? -1.523 -5.517 -12.232 1.00 69.31 130 VAL A C 1
ATOM 1060 O O . VAL A 1 130 ? -2.251 -5.338 -11.258 1.00 69.31 130 VAL A O 1
ATOM 1063 N N . ASP A 1 131 ? -1.740 -6.486 -13.124 1.00 65.94 131 ASP A N 1
ATOM 1064 C CA . ASP A 1 131 ? -2.904 -7.386 -13.065 1.00 65.94 131 ASP A CA 1
ATOM 1065 C C . ASP A 1 131 ? -2.765 -8.503 -12.022 1.00 65.94 131 ASP A C 1
ATOM 1067 O O . ASP A 1 131 ? -3.757 -9.011 -11.493 1.00 65.94 131 ASP A O 1
ATOM 1071 N N . ARG A 1 132 ? -1.529 -8.940 -11.739 1.00 68.06 132 ARG A N 1
ATOM 1072 C CA . ARG A 1 132 ? -1.247 -10.075 -10.846 1.00 68.06 132 ARG A CA 1
ATOM 1073 C C . ARG A 1 132 ? -0.028 -9.817 -9.971 1.00 68.06 132 ARG A C 1
ATOM 1075 O O . ARG A 1 132 ? 1.054 -9.509 -10.464 1.00 68.06 132 ARG A O 1
ATOM 1082 N N . LEU A 1 133 ? -0.192 -10.017 -8.664 1.00 72.69 133 LEU A N 1
ATOM 1083 C CA . LEU A 1 133 ? 0.885 -9.948 -7.680 1.00 72.69 133 LEU A CA 1
ATOM 1084 C C . LEU A 1 133 ? 1.187 -11.351 -7.149 1.00 72.69 133 LEU A C 1
ATOM 1086 O O . LEU A 1 133 ? 0.370 -11.946 -6.453 1.00 72.69 133 LEU A O 1
ATOM 1090 N N . PHE A 1 134 ? 2.383 -11.859 -7.438 1.00 73.50 134 PHE A N 1
ATOM 1091 C CA . PHE A 1 134 ? 2.897 -13.085 -6.825 1.00 73.50 134 PHE A CA 1
ATOM 1092 C C . PHE A 1 134 ? 3.771 -12.731 -5.632 1.00 73.50 134 PHE A C 1
ATOM 1094 O O . PHE A 1 134 ? 4.630 -11.859 -5.744 1.00 73.50 134 PHE A O 1
ATOM 1101 N N . VAL A 1 135 ? 3.578 -13.397 -4.501 1.00 69.06 135 VAL A N 1
ATOM 1102 C CA . VAL A 1 135 ? 4.330 -13.148 -3.270 1.00 69.06 135 VAL A CA 1
ATOM 1103 C C . VAL A 1 135 ? 5.109 -14.404 -2.898 1.00 69.06 135 VAL A C 1
ATOM 1105 O O . VAL A 1 135 ? 4.503 -15.430 -2.609 1.00 69.06 135 VAL A O 1
ATOM 1108 N N . ASP A 1 136 ? 6.442 -14.322 -2.887 1.00 67.12 136 ASP A N 1
ATOM 1109 C CA . ASP A 1 136 ? 7.278 -15.379 -2.316 1.00 67.12 136 ASP A CA 1
ATOM 1110 C C . ASP A 1 136 ? 7.509 -15.104 -0.821 1.00 67.12 136 ASP A C 1
ATOM 1112 O O . ASP A 1 136 ? 8.410 -14.365 -0.416 1.00 67.12 136 ASP A O 1
ATOM 1116 N N . GLU A 1 137 ? 6.624 -15.661 0.004 1.00 59.47 137 GLU A N 1
ATOM 1117 C CA . GLU A 1 137 ? 6.638 -15.535 1.466 1.00 59.47 137 GLU A CA 1
ATOM 1118 C C . GLU A 1 137 ? 7.437 -16.641 2.174 1.00 59.47 137 GLU A C 1
ATOM 1120 O O . GLU A 1 137 ? 7.615 -16.589 3.398 1.00 59.47 137 GLU A O 1
ATOM 1125 N N . ALA A 1 138 ? 7.964 -17.628 1.439 1.00 53.34 138 ALA A N 1
ATOM 1126 C CA . ALA A 1 138 ? 8.587 -18.816 2.029 1.00 53.34 138 ALA A CA 1
ATOM 1127 C C . ALA A 1 138 ? 9.777 -18.476 2.950 1.00 53.34 138 ALA A C 1
ATOM 1129 O O . ALA A 1 138 ? 10.041 -19.175 3.932 1.00 53.34 138 ALA A O 1
ATOM 1130 N N . HIS A 1 139 ? 10.464 -17.356 2.699 1.00 52.88 139 HIS A N 1
ATOM 1131 C CA . HIS A 1 139 ? 11.592 -16.912 3.517 1.00 52.88 139 HIS A CA 1
ATOM 1132 C C . HIS A 1 139 ? 11.175 -16.336 4.888 1.00 52.88 139 HIS A C 1
ATOM 1134 O O . HIS A 1 139 ? 11.891 -16.518 5.874 1.00 52.88 139 HIS A O 1
ATOM 1140 N N . ASN A 1 140 ? 10.000 -15.698 4.991 1.00 49.75 140 ASN A N 1
ATOM 1141 C CA . ASN A 1 140 ? 9.508 -15.101 6.244 1.00 49.75 140 ASN A CA 1
ATOM 1142 C C . ASN A 1 140 ? 8.934 -16.139 7.221 1.00 49.75 140 ASN A C 1
ATOM 1144 O O . ASN A 1 140 ? 8.878 -15.883 8.427 1.00 49.75 140 ASN A O 1
ATOM 1148 N N . TYR A 1 141 ? 8.544 -17.318 6.731 1.00 49.41 141 TYR A N 1
ATOM 1149 C CA . TYR A 1 141 ? 8.031 -18.402 7.572 1.00 49.41 141 TYR A CA 1
ATOM 1150 C C . TYR A 1 141 ? 9.126 -19.189 8.300 1.00 49.41 141 TYR A C 1
ATOM 1152 O O . TYR A 1 141 ? 8.860 -19.772 9.351 1.00 49.41 141 TYR A O 1
ATOM 1160 N N . LYS A 1 142 ? 10.380 -19.158 7.829 1.00 48.09 142 LYS A N 1
ATOM 1161 C CA . LYS A 1 142 ? 11.463 -19.948 8.442 1.00 48.09 142 LYS A CA 1
ATOM 1162 C C . LYS A 1 142 ? 11.883 -19.444 9.835 1.00 48.09 142 LYS A C 1
ATOM 1164 O O . LYS A 1 142 ? 12.381 -20.231 10.634 1.00 48.09 142 LYS A O 1
ATOM 1169 N N . ASN A 1 143 ? 11.625 -18.170 10.160 1.00 43.38 143 ASN A N 1
ATOM 1170 C CA . ASN A 1 143 ? 12.063 -17.535 11.415 1.00 43.38 143 ASN A CA 1
ATOM 1171 C C . ASN A 1 143 ? 10.945 -17.225 12.433 1.00 43.38 143 ASN A C 1
ATOM 1173 O O . ASN A 1 143 ? 11.247 -16.697 13.501 1.00 43.38 143 ASN A O 1
ATOM 1177 N N . ARG A 1 144 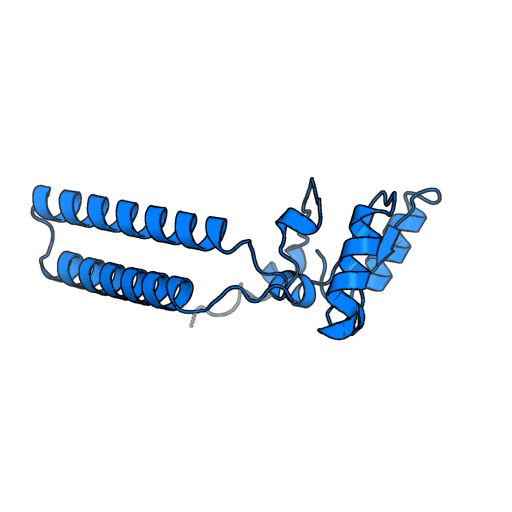? 9.671 -17.569 12.175 1.00 37.75 144 ARG A N 1
ATOM 1178 C CA . ARG A 1 144 ? 8.576 -17.357 13.154 1.00 37.75 144 ARG A CA 1
ATOM 1179 C C . ARG A 1 144 ? 8.299 -18.550 14.080 1.00 37.75 144 ARG A C 1
ATOM 1181 O O . ARG A 1 144 ? 7.474 -18.434 14.976 1.00 37.75 144 ARG A O 1
ATOM 1188 N N . ALA A 1 145 ? 9.010 -19.670 13.925 1.00 41.53 145 ALA A N 1
ATOM 1189 C CA . ALA A 1 145 ? 8.806 -20.879 14.734 1.00 41.53 145 ALA A CA 1
ATOM 1190 C C . ALA A 1 145 ? 9.585 -20.914 16.070 1.00 41.53 145 ALA A C 1
ATOM 1192 O O . ALA A 1 145 ? 9.543 -21.921 16.772 1.00 41.53 145 ALA A O 1
ATOM 1193 N N . LYS A 1 146 ? 10.309 -19.852 16.457 1.00 46.69 146 LYS A N 1
ATOM 1194 C CA . LYS A 1 146 ? 11.033 -19.817 17.742 1.00 46.69 146 LYS A CA 1
ATOM 1195 C C . LYS A 1 146 ? 10.772 -18.542 18.535 1.00 46.69 146 LYS A C 1
ATOM 1197 O O . LYS A 1 146 ? 11.611 -17.648 18.581 1.00 46.69 146 LYS A O 1
ATOM 1202 N N . ARG A 1 147 ? 9.625 -18.511 19.216 1.00 37.50 147 ARG A N 1
ATOM 1203 C CA . ARG A 1 147 ? 9.498 -17.917 20.557 1.00 37.50 147 ARG A CA 1
ATOM 1204 C C . ARG A 1 147 ? 8.200 -18.385 21.225 1.00 37.50 147 ARG A C 1
ATOM 1206 O O . ARG A 1 147 ? 7.190 -17.697 21.224 1.00 37.50 147 ARG A O 1
ATOM 1213 N N . CYS A 1 148 ? 8.247 -19.599 21.764 1.00 38.06 148 CYS A N 1
ATOM 1214 C CA . CYS A 1 148 ? 7.486 -19.977 22.950 1.00 38.06 148 CYS A CA 1
ATOM 1215 C C . CYS A 1 148 ? 8.529 -20.208 24.046 1.00 38.06 148 CYS A C 1
ATOM 1217 O O . CYS A 1 148 ? 9.277 -21.182 23.967 1.00 38.06 148 CYS A O 1
ATOM 1219 N N . ALA A 1 149 ? 8.639 -19.250 24.962 1.00 36.56 149 ALA A N 1
ATOM 1220 C CA . ALA A 1 149 ? 9.178 -19.371 26.315 1.00 36.56 149 ALA A CA 1
ATOM 1221 C C . ALA A 1 149 ? 8.851 -18.063 27.040 1.00 36.56 149 ALA A C 1
ATOM 1223 O O . ALA A 1 149 ? 9.247 -17.001 26.501 1.00 36.56 149 ALA A O 1
#

Sequence (149 aa):
MVPNHLTEQWASEFLRLYPSANILVTTKKDFETHNRKKFCARIATGDYDAIIMGHSQFERIPISRERQERLLYEQIDEITEGIAEVQASGGERFTVKQLERTRKSLEARLEKLQAEGRKDDVVTFEQLGVDRLFVDEAHNYKNRAKRCA

Foldseek 3Di:
DAAPVCLVVVVVVVCVVVVPFAEARDDPVCLDLVNVVVNLVCLVPPPGPYYRYHPVSVVSAAADLVVVLVVLVVLLVVLVVVLVVCVVVVHDPVVNVVSVVVSVVSVVVSVVSVVPPDPVSGHHPVSSVDPDDDDDCVVVVVPPPDDDD